Protein 4MTH (pdb70)

B-factor: mean 20.77, std 9.33, range [7.97, 58.44]

Organism: Homo sapiens (NCBI:txid9606)

CATH classification: 3.10.100.10

Structure (mmCIF, N/CA/C/O backbone):
data_4MTH
#
_entry.id   4MTH
#
_cell.length_a   30.762
_cell.length_b   49.528
_cell.length_c   92.152
_cell.angle_alpha   90.00
_cell.angle_beta   90.00
_cell.angle_gamma   90.00
#
_symmetry.space_group_name_H-M   'P 21 21 21'
#
loop_
_entity.id
_entity.type
_entity.pdbx_description
1 polymer 'Regenerating islet-derived protein 3-alpha 15 kDa form'
2 non-polymer 'ZINC ION'
3 water water
#
loop_
_atom_site.group_PDB
_atom_site.id
_atom_site.type_symbol
_atom_site.label_atom_id
_atom_site.label_alt_id
_atom_site.label_comp_id
_atom_site.label_asym_id
_atom_site.label_entity_id
_atom_site.label_seq_id
_atom_site.pdbx_PDB_ins_code
_atom_site.Cartn_x
_atom_site.Cartn_y
_atom_site.Cartn_z
_atom_site.occupancy
_atom_site.B_iso_or_equiv
_atom_site.auth_seq_id
_atom_site.auth_comp_id
_atom_site.auth_asym_id
_atom_site.auth_atom_id
_atom_site.pdbx_PDB_model_num
ATOM 1 N N . MET A 1 1 ? -28.153 -15.331 -17.688 1.00 47.26 37 MET A N 1
ATOM 2 C CA . MET A 1 1 ? -27.070 -15.496 -16.726 1.00 46.52 37 MET A CA 1
ATOM 3 C C . MET A 1 1 ? -25.821 -14.723 -17.146 1.00 41.21 37 MET A C 1
ATOM 4 O O . MET A 1 1 ? -24.911 -14.510 -16.343 1.00 46.36 37 MET A O 1
ATOM 9 N N . ILE A 1 2 ? -25.585 -13.893 -18.133 1.00 40.24 38 ILE A N 1
ATOM 10 C CA . ILE A 1 2 ? -24.327 -13.287 -18.468 1.00 28.64 38 ILE A CA 1
ATOM 11 C C . ILE A 1 2 ? -23.045 -14.093 -18.686 1.00 23.35 38 ILE A C 1
ATOM 12 O O . ILE A 1 2 ? -22.425 -14.590 -17.747 1.00 26.39 38 ILE A O 1
ATOM 17 N N . ARG A 1 3 ? -22.659 -14.202 -19.950 1.00 18.68 39 ARG A N 1
ATOM 18 C CA . ARG A 1 3 ? -21.373 -14.784 -20.314 1.00 19.51 39 ARG A CA 1
ATOM 19 C C . ARG A 1 3 ? -20.384 -13.698 -20.757 1.00 19.38 39 ARG A C 1
ATOM 20 O O . ARG A 1 3 ? -20.780 -12.608 -21.193 1.00 19.16 39 ARG A O 1
ATOM 28 N N . CYS A 1 4 ? -19.096 -13.997 -20.635 1.00 17.67 40 CYS A N 1
ATOM 29 C CA . CYS A 1 4 ? -18.049 -13.057 -21.005 1.00 17.24 40 CYS A CA 1
ATOM 30 C C . CYS A 1 4 ? -16.983 -13.761 -21.816 1.00 19.63 40 CYS A C 1
ATOM 31 O O . CYS A 1 4 ? -16.914 -14.992 -21.821 1.00 21.00 40 CYS A O 1
ATOM 34 N N . PRO A 1 5 ? -16.156 -12.985 -22.518 1.00 16.98 41 PRO A N 1
ATOM 35 C CA . PRO A 1 5 ? -15.090 -13.605 -23.296 1.00 22.06 41 PRO A CA 1
ATOM 36 C C . PRO A 1 5 ? -14.173 -14.356 -22.366 1.00 23.79 41 PRO A C 1
ATOM 37 O O . PRO A 1 5 ? -13.922 -13.915 -21.236 1.00 19.12 41 PRO A O 1
ATOM 41 N N . LYS A 1 6 ? -13.676 -15.496 -22.825 1.00 22.86 42 LYS A N 1
ATOM 42 C CA . LYS A 1 6 ? -12.676 -16.198 -22.043 1.00 20.44 42 LYS A CA 1
ATOM 43 C C . LYS A 1 6 ? -11.569 -15.203 -21.710 1.00 20.60 42 LYS A C 1
ATOM 44 O O . LYS A 1 6 ? -11.080 -14.490 -22.589 1.00 30.21 42 LYS A O 1
ATOM 50 N N . GLY A 1 7 ? -11.206 -15.131 -20.434 1.00 20.70 43 GLY A N 1
ATOM 51 C CA . GLY A 1 7 ? -10.201 -14.190 -19.973 1.00 19.77 43 GLY A CA 1
ATOM 52 C C . GLY A 1 7 ? -10.721 -12.973 -19.215 1.00 26.58 43 GLY A C 1
ATOM 53 O O . GLY A 1 7 ? -9.945 -12.123 -18.765 1.00 27.95 43 GLY A O 1
ATOM 54 N N . SER A 1 8 ? -12.038 -12.875 -19.086 1.00 22.25 44 SER A N 1
ATOM 55 C CA . SER A 1 8 ? -12.651 -11.812 -18.294 1.00 20.90 44 SER A CA 1
ATOM 56 C C . SER A 1 8 ? -13.718 -12.422 -17.402 1.00 19.62 44 SER A C 1
ATOM 57 O O . SER A 1 8 ? -14.056 -13.598 -17.552 1.00 21.17 44 SER A O 1
ATOM 60 N N . LYS A 1 9 ? -14.253 -11.628 -16.478 1.00 15.74 45 LYS A N 1
ATOM 61 C CA . LYS A 1 9 ? -15.232 -12.137 -15.523 1.00 15.72 45 LYS A CA 1
ATOM 62 C C . LYS A 1 9 ? -16.504 -11.302 -15.564 1.00 14.48 45 LYS A C 1
ATOM 63 O O . LYS A 1 9 ? -16.442 -10.091 -15.744 1.00 13.46 45 LYS A O 1
ATOM 69 N N . ALA A 1 10 ? -17.651 -11.955 -15.379 1.00 15.65 46 ALA A N 1
ATOM 70 C CA . ALA A 1 10 ? -18.946 -11.269 -15.362 1.00 15.95 46 ALA A CA 1
ATOM 71 C C . ALA A 1 10 ? -19.354 -10.751 -13.990 1.00 15.81 46 ALA A C 1
ATOM 72 O O . ALA A 1 10 ? -19.101 -11.380 -12.968 1.00 16.35 46 ALA A O 1
ATOM 74 N N . TYR A 1 11 ? -19.989 -9.588 -13.987 1.00 11.95 47 TYR A N 1
ATOM 75 C CA . TYR A 1 11 ? -20.676 -9.068 -12.804 1.00 13.96 47 TYR A CA 1
ATOM 76 C C . TYR A 1 11 ? -21.763 -8.138 -13.307 1.00 13.83 47 TYR A C 1
ATOM 77 O O . TYR A 1 11 ? -21.515 -7.262 -14.130 1.00 14.24 47 TYR A O 1
ATOM 86 N N . GLY A 1 12 ? -22.978 -8.322 -12.813 1.00 17.91 48 GLY A N 1
ATOM 87 C CA . GLY A 1 12 ? -24.108 -7.615 -13.380 1.00 20.20 48 GLY A CA 1
ATOM 88 C C . GLY A 1 12 ? -24.219 -7.853 -14.874 1.00 14.96 48 GLY A C 1
ATOM 89 O O . GLY A 1 12 ? -24.206 -9.000 -15.340 1.00 20.57 48 GLY A O 1
ATOM 90 N N . SER A 1 13 ? -24.284 -6.774 -15.639 1.00 15.78 49 SER A N 1
ATOM 91 C CA . SER A 1 13 ? -24.412 -6.877 -17.081 1.00 18.18 49 SER A CA 1
ATOM 92 C C . SER A 1 13 ? -23.113 -6.554 -17.813 1.00 17.18 49 SER A C 1
ATOM 93 O O . SER A 1 13 ? -23.117 -6.279 -19.009 1.00 18.66 49 SER A O 1
ATOM 96 N N . HIS A 1 14 ? -21.995 -6.601 -17.091 1.00 15.13 50 HIS A N 1
ATOM 97 C CA . HIS A 1 14 ? -20.712 -6.256 -17.671 1.00 12.25 50 HIS A CA 1
ATOM 98 C C . HIS A 1 14 ? -19.671 -7.332 -17.490 1.00 11.35 50 HIS A C 1
ATOM 99 O O . HIS A 1 14 ? -19.783 -8.210 -16.628 1.00 12.12 50 HIS A O 1
ATOM 106 N N . CYS A 1 15 ? -18.640 -7.201 -18.301 1.00 11.52 51 CYS A N 1
ATOM 107 C CA . CYS A 1 15 ? -17.477 -8.064 -18.228 1.00 11.00 51 CYS A CA 1
ATOM 108 C C . CYS A 1 15 ? -16.296 -7.228 -17.765 1.00 12.83 51 CYS A C 1
ATOM 109 O O . CYS A 1 15 ? -16.150 -6.052 -18.127 1.00 12.84 51 CYS A O 1
ATOM 112 N N . TYR A 1 16 ? -15.436 -7.849 -16.968 1.00 13.33 52 TYR A N 1
ATOM 113 C CA . TYR A 1 16 ? -14.322 -7.131 -16.370 1.00 12.74 52 TYR A CA 1
ATOM 114 C C . TYR A 1 16 ? -13.038 -7.900 -16.579 1.00 16.87 52 TYR A C 1
ATOM 115 O O . TYR A 1 16 ? -13.022 -9.121 -16.480 1.00 15.78 52 TYR A O 1
ATOM 124 N N . ALA A 1 17 ? -11.962 -7.173 -16.850 1.00 13.10 53 ALA A N 1
ATOM 125 C CA . ALA A 1 17 ? -10.659 -7.806 -17.041 1.00 14.88 53 ALA A CA 1
ATOM 126 C C . ALA A 1 17 ? -9.549 -6.992 -16.401 1.00 14.95 53 ALA A C 1
ATOM 127 O O . ALA A 1 17 ? -9.486 -5.766 -16.550 1.00 13.72 53 ALA A O 1
ATOM 129 N N . LEU A 1 18 ? -8.681 -7.695 -15.673 1.00 17.39 54 LEU A N 1
ATOM 130 C CA . LEU A 1 18 ? -7.476 -7.117 -15.080 1.00 15.19 54 LEU A CA 1
ATOM 131 C C . LEU A 1 18 ? -6.288 -7.294 -16.030 1.00 15.14 54 LEU A C 1
ATOM 132 O O . LEU A 1 18 ? -6.044 -8.395 -16.547 1.00 16.55 54 LEU A O 1
ATOM 137 N N . PHE A 1 19 ? -5.567 -6.204 -16.281 1.00 14.59 55 PHE A N 1
ATOM 138 C CA . PHE A 1 19 ? -4.377 -6.232 -17.137 1.00 15.81 55 PHE A CA 1
ATOM 139 C C . PHE A 1 19 ? -3.143 -5.851 -16.330 1.00 16.01 55 PHE A C 1
ATOM 140 O O . PHE A 1 19 ? -3.120 -4.824 -15.649 1.00 15.12 55 PHE A O 1
ATOM 148 N N . LEU A 1 20 ? -2.115 -6.698 -16.388 1.00 17.70 56 LEU A N 1
ATOM 149 C CA . LEU A 1 20 ? -0.937 -6.500 -15.543 1.00 20.10 56 LEU A CA 1
ATOM 150 C C . LEU A 1 20 ? 0.148 -5.664 -16.209 1.00 20.46 56 LEU A C 1
ATOM 151 O O . LEU A 1 20 ? 0.959 -5.054 -15.527 1.00 22.14 56 LEU A O 1
ATOM 156 N N . SER A 1 21 ? 0.177 -5.647 -17.534 1.00 17.24 57 SER A N 1
ATOM 157 C CA . SER A 1 21 ? 1.163 -4.839 -18.245 1.00 21.23 57 SER A CA 1
ATOM 158 C C . SER A 1 21 ? 0.835 -3.362 -18.058 1.00 19.59 57 SER A C 1
ATOM 159 O O . SER A 1 21 ? -0.171 -2.870 -18.581 1.00 18.18 57 SER A O 1
ATOM 162 N N . PRO A 1 22 ? 1.677 -2.646 -17.304 1.00 18.19 58 PRO A N 1
ATOM 163 C CA . PRO A 1 22 ? 1.266 -1.327 -16.808 1.00 17.59 58 PRO A CA 1
ATOM 164 C C . PRO A 1 22 ? 1.167 -0.247 -17.879 1.00 17.71 58 PRO A C 1
ATOM 165 O O . PRO A 1 22 ? 1.948 -0.215 -18.824 1.00 18.97 58 PRO A O 1
ATOM 169 N N . LYS A 1 23 ? 0.188 0.637 -17.714 1.00 12.88 59 LYS A N 1
ATOM 170 C CA . LYS A 1 23 ? -0.009 1.767 -18.618 1.00 15.32 59 LYS A CA 1
ATOM 171 C C . LYS A 1 23 ? -0.374 3.008 -17.813 1.00 10.63 59 LYS A C 1
ATOM 172 O O . LYS A 1 23 ? -0.929 2.910 -16.704 1.00 13.05 59 LYS A O 1
ATOM 178 N N . SER A 1 24 ? -0.082 4.170 -18.386 1.00 11.85 60 SER A N 1
ATOM 179 C CA . SER A 1 24 ? -0.568 5.432 -17.847 1.00 12.07 60 SER A CA 1
ATOM 180 C C . SER A 1 24 ? -2.096 5.401 -17.850 1.00 12.28 60 SER A C 1
ATOM 181 O O . SER A 1 24 ? -2.700 4.578 -18.533 1.00 11.49 60 SER A O 1
ATOM 184 N N . TRP A 1 25 ? -2.726 6.285 -17.085 1.00 11.34 61 TRP A N 1
ATOM 185 C CA . TRP A 1 25 ? -4.186 6.300 -17.048 1.00 10.07 61 TRP A CA 1
ATOM 186 C C . TRP A 1 25 ? -4.811 6.450 -18.446 1.00 10.79 61 TRP A C 1
ATOM 187 O O . TRP A 1 25 ? -5.736 5.720 -18.809 1.00 9.90 61 TRP A O 1
ATOM 198 N N . THR A 1 26 ? -4.303 7.407 -1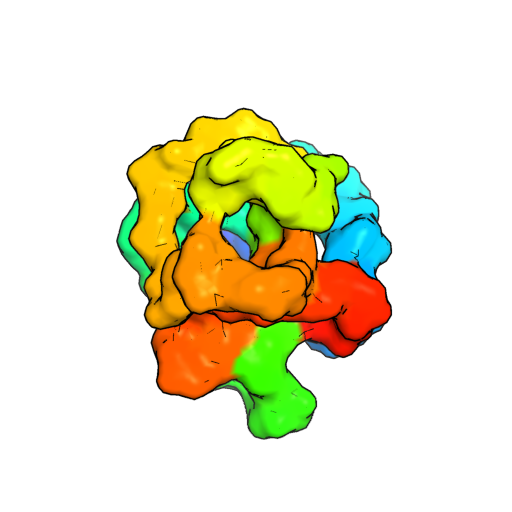9.212 1.00 11.13 62 THR A N 1
ATOM 199 C CA . THR A 1 26 ? -4.812 7.661 -20.549 1.00 11.52 62 THR A CA 1
ATOM 200 C C . THR A 1 26 ? -4.634 6.458 -21.445 1.00 11.24 62 THR A C 1
ATOM 201 O O . THR A 1 26 ? -5.559 6.068 -22.157 1.00 11.72 62 THR A O 1
ATOM 205 N N . ASP A 1 27 ? -3.444 5.858 -21.397 1.00 11.84 63 ASP A N 1
ATOM 206 C CA . ASP A 1 27 ? -3.179 4.733 -22.286 1.00 12.33 63 ASP A CA 1
ATOM 207 C C . ASP A 1 27 ? -3.992 3.509 -21.874 1.00 11.06 63 ASP A C 1
ATOM 208 O O . ASP A 1 27 ? -4.435 2.737 -22.730 1.00 14.34 63 ASP A O 1
ATOM 213 N N . ALA A 1 28 ? -4.184 3.330 -20.567 1.00 10.70 64 ALA A N 1
ATOM 214 C CA . ALA A 1 28 ? -5.005 2.237 -20.062 1.00 10.53 64 ALA A CA 1
ATOM 215 C C . ALA A 1 28 ? -6.455 2.397 -20.520 1.00 13.06 64 ALA A C 1
ATOM 216 O O . ALA A 1 28 ? -7.072 1.438 -21.007 1.00 11.09 64 ALA A O 1
ATOM 218 N N . ASP A 1 29 ? -7.012 3.602 -20.382 1.00 10.73 65 ASP A N 1
ATOM 219 C CA . ASP A 1 29 ? -8.382 3.801 -20.839 1.00 12.07 65 ASP A CA 1
ATOM 220 C C . ASP A 1 29 ? -8.536 3.591 -22.348 1.00 12.79 65 ASP A C 1
ATOM 221 O O . ASP A 1 29 ? -9.525 3.014 -22.789 1.00 10.98 65 ASP A O 1
ATOM 226 N N . LEU A 1 30 ? -7.552 4.047 -23.116 1.00 13.11 66 LEU A N 1
ATOM 227 C CA . LEU A 1 30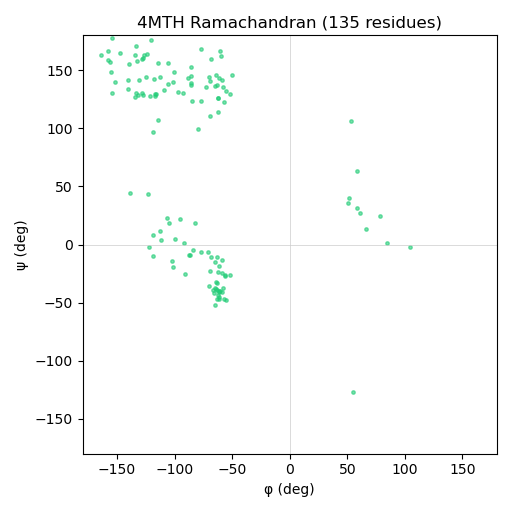 ? -7.551 3.817 -24.562 1.00 12.40 66 LEU A CA 1
ATOM 228 C C . LEU A 1 30 ? -7.510 2.325 -24.878 1.00 12.63 66 LEU A C 1
ATOM 229 O O . LEU A 1 30 ? -8.200 1.860 -25.792 1.00 14.37 66 LEU A O 1
ATOM 234 N N . ALA A 1 31 ? -6.728 1.569 -24.111 1.00 12.85 67 ALA A N 1
ATOM 235 C CA . ALA A 1 31 ? -6.680 0.114 -24.288 1.00 12.84 67 ALA A CA 1
ATOM 236 C C . ALA A 1 31 ? -8.049 -0.510 -24.011 1.00 16.08 67 ALA A C 1
ATOM 237 O O . ALA A 1 31 ? -8.513 -1.383 -24.752 1.00 16.53 67 ALA A O 1
ATOM 239 N N . CYS A 1 32 ? -8.709 -0.058 -22.949 1.00 11.40 68 CYS A N 1
ATOM 240 C CA . CYS A 1 32 ? -10.035 -0.575 -22.617 1.00 12.75 68 CYS A CA 1
ATOM 241 C C . CYS A 1 32 ? -11.050 -0.268 -23.711 1.00 13.89 68 CYS A C 1
ATOM 242 O O . CYS A 1 32 ? -11.955 -1.059 -23.956 1.00 14.31 68 CYS A O 1
ATOM 245 N N . GLN A 1 33 ? -10.886 0.876 -24.369 1.00 13.56 69 GLN A N 1
ATOM 246 C CA . GLN A 1 33 ? -11.832 1.305 -25.394 1.00 12.62 69 GLN A CA 1
ATOM 247 C C . GLN A 1 33 ? -11.791 0.421 -26.631 1.00 15.67 69 GLN A C 1
ATOM 248 O O . GLN A 1 33 ? -12.666 0.538 -27.481 1.00 19.04 69 GLN A O 1
ATOM 254 N N . LYS A 1 34 ? -10.804 -0.462 -26.733 1.00 15.60 70 LYS A N 1
ATOM 255 C CA . LYS A 1 34 ? -10.759 -1.375 -27.880 1.00 19.40 70 LYS A CA 1
ATOM 256 C C . LYS A 1 34 ? -11.900 -2.391 -27.798 1.00 21.84 70 LYS A C 1
ATOM 257 O O . LYS A 1 34 ? -12.314 -2.968 -28.809 1.00 21.52 70 LYS A O 1
ATOM 263 N N . ARG A 1 35 ? -12.402 -2.595 -26.585 1.00 16.36 71 ARG A N 1
ATOM 264 C CA . ARG A 1 35 ? -13.525 -3.486 -26.323 1.00 16.06 71 ARG A CA 1
ATOM 265 C C . ARG A 1 35 ? -14.859 -2.765 -26.516 1.00 15.35 71 ARG A C 1
ATOM 266 O O . ARG A 1 35 ? -14.947 -1.541 -26.357 1.00 14.95 71 ARG A O 1
ATOM 274 N N . PRO A 1 36 ? -15.914 -3.520 -26.863 1.00 17.76 72 PRO A N 1
ATOM 275 C CA . PRO A 1 36 ? -17.237 -2.928 -27.070 1.00 16.44 72 PRO A CA 1
ATOM 276 C C . PRO A 1 36 ? -17.683 -2.179 -25.821 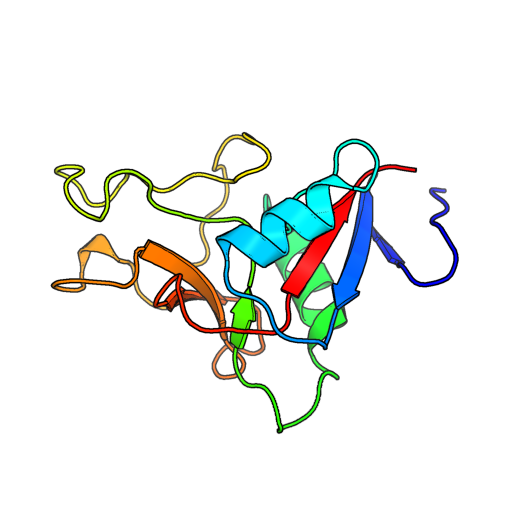1.00 15.70 72 PRO A C 1
ATOM 277 O O . PRO A 1 36 ? -17.747 -2.758 -24.733 1.00 15.41 72 PRO A O 1
ATOM 281 N N . SER A 1 37 ? -17.971 -0.893 -25.990 1.00 13.89 73 SER A N 1
ATOM 282 C CA . SER A 1 37 ? -18.380 -0.022 -24.895 1.00 16.06 73 SER A CA 1
ATOM 283 C C . SER A 1 37 ? -17.396 -0.141 -23.735 1.00 15.40 73 SER A C 1
ATOM 284 O O . SER A 1 37 ? -17.784 -0.086 -22.571 1.00 14.83 73 SER A O 1
ATOM 287 N N . GLY A 1 38 ? -16.118 -0.308 -24.064 1.00 14.19 74 GLY A N 1
ATOM 288 C CA . GLY A 1 38 ? -15.082 -0.486 -23.062 1.00 14.54 74 GLY A CA 1
ATOM 289 C C . GLY A 1 38 ? -14.518 0.810 -22.513 1.00 12.79 74 GLY A C 1
ATOM 290 O O . GLY A 1 38 ? -14.406 1.812 -23.222 1.00 13.01 74 GLY A O 1
ATOM 291 N N . ASN A 1 39 ? -14.182 0.786 -21.225 1.00 10.31 75 ASN A N 1
ATOM 292 C CA . ASN A 1 39 ? -13.463 1.882 -20.577 1.00 11.24 75 ASN A CA 1
ATOM 293 C C . ASN A 1 39 ? -12.788 1.315 -19.339 1.00 11.18 75 ASN A C 1
ATOM 294 O O . ASN A 1 39 ? -13.114 0.215 -18.901 1.00 10.63 75 ASN A O 1
ATOM 299 N N . LEU A 1 40 ? -11.864 2.060 -18.749 1.00 9.64 76 LEU A N 1
ATOM 300 C CA . LEU A 1 40 ? -11.423 1.725 -17.397 1.00 11.85 76 LEU A CA 1
ATOM 301 C C . LEU A 1 40 ? -12.650 1.554 -16.518 1.00 11.55 76 LEU A C 1
ATOM 302 O O . LEU A 1 40 ? -13.661 2.240 -16.692 1.00 10.97 76 LEU A O 1
ATOM 307 N N . VAL A 1 41 ? -12.563 0.641 -15.565 1.00 9.89 77 VAL A N 1
ATOM 308 C CA . VAL A 1 41 ? -13.707 0.328 -14.718 1.00 10.02 77 VAL A CA 1
ATOM 309 C C . VAL A 1 41 ? -14.289 1.549 -13.996 1.00 11.68 77 VAL A C 1
ATOM 310 O O . VAL A 1 41 ? -13.554 2.360 -13.416 1.00 11.36 77 VAL A O 1
ATOM 314 N N . SER A 1 42 ? -15.614 1.673 -14.065 1.00 10.51 78 SER A N 1
ATOM 315 C CA . SER A 1 42 ? -16.341 2.619 -13.230 1.00 9.57 78 SER A CA 1
ATOM 316 C C . SER A 1 42 ? -16.953 1.841 -12.090 1.00 12.30 78 SER A C 1
ATOM 317 O O . SER A 1 42 ? -17.435 0.729 -12.296 1.00 13.28 78 SER A O 1
ATOM 320 N N . VAL A 1 43 ? -16.930 2.417 -10.893 1.00 10.69 79 VAL A N 1
ATOM 321 C CA . VAL A 1 43 ? -17.440 1.747 -9.699 1.00 10.57 79 VAL A CA 1
ATOM 322 C C . VAL A 1 43 ? -18.647 2.532 -9.216 1.00 11.70 79 VAL A C 1
ATOM 323 O O . VAL A 1 43 ? -18.521 3.645 -8.689 1.00 11.12 79 VAL A O 1
ATOM 327 N N . LEU A 1 44 ? -19.823 1.941 -9.420 1.00 10.84 80 LEU A N 1
ATOM 328 C CA . LEU A 1 44 ? -21.083 2.678 -9.314 1.00 11.75 80 LEU A CA 1
ATOM 329 C C . LEU A 1 44 ? -21.917 2.238 -8.113 1.00 13.36 80 LEU A C 1
ATOM 330 O O . LEU A 1 44 ? -23.058 2.685 -7.925 1.00 15.64 80 LEU A O 1
ATOM 335 N N . SER A 1 45 ? -21.363 1.344 -7.315 1.00 11.73 81 SER A N 1
ATOM 336 C CA . SER A 1 45 ? -22.023 0.899 -6.091 1.00 13.75 81 SER A CA 1
ATOM 337 C C . SER A 1 45 ? -21.019 0.198 -5.198 1.00 15.31 81 SER A C 1
ATOM 338 O O . SER A 1 45 ? -19.939 -0.214 -5.650 1.00 14.03 81 SER A O 1
ATOM 341 N N . GLY A 1 46 ? -21.366 0.045 -3.925 1.00 15.52 82 GLY A N 1
ATOM 342 C CA . GLY A 1 46 ? -20.491 -0.668 -3.012 1.00 15.31 82 GLY A CA 1
ATOM 343 C C . GLY A 1 46 ? -20.339 -2.117 -3.428 1.00 14.00 82 GLY A C 1
ATOM 344 O O . GLY A 1 46 ? -19.259 -2.694 -3.333 1.00 16.43 82 GLY A O 1
ATOM 345 N N . ALA A 1 47 ? -21.428 -2.705 -3.901 1.00 16.12 83 ALA A N 1
ATOM 346 C CA . ALA A 1 47 ? -21.395 -4.091 -4.350 1.00 17.66 83 ALA A CA 1
ATOM 347 C C . ALA A 1 47 ? -20.419 -4.254 -5.515 1.00 16.62 83 ALA A C 1
ATOM 348 O O . ALA A 1 47 ? -19.679 -5.232 -5.580 1.00 16.51 83 ALA A O 1
ATOM 350 N N . GLU A 1 48 ? -20.425 -3.295 -6.435 1.00 14.61 84 GLU A N 1
ATOM 351 C CA . GLU A 1 48 ? -19.500 -3.355 -7.555 1.00 14.25 84 GLU A CA 1
ATOM 352 C C . GLU A 1 48 ? -18.057 -3.180 -7.086 1.00 14.33 84 GLU A C 1
ATOM 353 O O . GLU A 1 48 ? -17.147 -3.852 -7.576 1.00 14.04 84 GLU A O 1
ATOM 359 N N . GLY A 1 49 ? -17.859 -2.279 -6.126 1.00 14.46 85 GLY A N 1
ATOM 360 C CA . GLY A 1 49 ? -16.547 -2.078 -5.535 1.00 14.51 85 GLY A CA 1
ATOM 361 C C . GLY A 1 49 ? -16.009 -3.352 -4.913 1.00 16.37 85 GLY A C 1
ATOM 362 O O . GLY A 1 49 ? -14.825 -3.667 -5.048 1.00 15.07 85 GLY A O 1
ATOM 363 N N . SER A 1 50 ? -16.874 -4.101 -4.238 1.00 15.50 86 SER A N 1
ATOM 364 C CA . SER A 1 50 ? -16.449 -5.359 -3.632 1.00 16.76 86 SER A CA 1
ATOM 365 C C . SER A 1 50 ? -16.056 -6.372 -4.702 1.00 15.17 86 SER A C 1
ATOM 366 O O . SER A 1 50 ? -15.042 -7.069 -4.575 1.00 15.84 86 SER A O 1
ATOM 369 N N . PHE A 1 51 ? -16.844 -6.440 -5.772 1.00 16.24 87 PHE A N 1
ATOM 370 C CA . PHE A 1 51 ? -16.506 -7.352 -6.854 1.00 13.79 87 PHE A CA 1
ATOM 371 C C . PHE A 1 51 ? -15.155 -7.012 -7.482 1.00 15.88 87 PHE A C 1
ATOM 372 O O . PHE A 1 51 ? -14.323 -7.889 -7.706 1.00 13.24 87 PHE A O 1
ATOM 380 N N . VAL A 1 52 ? -14.950 -5.734 -7.780 1.00 15.30 88 VAL A N 1
ATOM 381 C CA . VAL A 1 52 ? -13.699 -5.305 -8.378 1.00 14.33 88 VAL A CA 1
ATOM 382 C C . VAL A 1 52 ? -12.507 -5.608 -7.461 1.00 13.77 88 VAL A C 1
ATOM 383 O O . VAL A 1 52 ? -11.453 -6.041 -7.928 1.00 14.13 88 VAL A O 1
ATOM 387 N N . SER A 1 53 ? -12.689 -5.393 -6.161 1.00 13.84 89 SER A N 1
ATOM 388 C CA . SER A 1 53 ? -11.671 -5.732 -5.170 1.00 17.40 89 SER A CA 1
ATOM 389 C C . SER A 1 53 ? -11.302 -7.213 -5.255 1.00 19.07 89 SER A C 1
ATOM 390 O O . SER A 1 53 ? -10.127 -7.568 -5.244 1.00 17.06 89 SER A O 1
ATOM 393 N N . SER A 1 54 ? -12.312 -8.078 -5.317 1.00 19.73 90 SER A N 1
ATOM 394 C CA . SER A 1 54 ? -12.057 -9.518 -5.411 1.00 18.11 90 SER A CA 1
ATOM 395 C C . SER A 1 54 ? -11.335 -9.899 -6.705 1.00 19.94 90 SER A C 1
ATOM 396 O O . SER A 1 54 ? -10.535 -10.833 -6.732 1.00 21.05 90 SER A O 1
ATOM 400 N N . LEU A 1 55 ? -11.606 -9.168 -7.779 1.00 17.55 91 LEU A N 1
ATOM 401 C CA . LEU A 1 55 ? -10.954 -9.423 -9.052 1.00 19.11 91 LEU A CA 1
ATOM 402 C C . LEU A 1 55 ? -9.448 -9.160 -8.961 1.00 19.37 91 LEU A C 1
ATOM 403 O O . LEU A 1 55 ? -8.642 -9.891 -9.536 1.00 23.13 91 LEU A O 1
ATOM 408 N N . VAL A 1 56 ? -9.069 -8.130 -8.211 1.00 21.36 92 VAL A N 1
ATOM 409 C CA . VAL A 1 56 ? -7.679 -7.691 -8.182 1.00 21.39 92 VAL A CA 1
ATOM 410 C C . VAL A 1 56 ? -6.872 -8.105 -6.950 1.00 25.14 92 VAL A C 1
ATOM 411 O O . VAL A 1 56 ? -5.647 -7.999 -6.958 1.00 26.09 92 VAL A O 1
ATOM 415 N N . LYS A 1 57 ? -7.537 -8.569 -5.896 1.00 24.56 93 LYS A N 1
ATOM 416 C CA . LYS A 1 57 ? -6.842 -8.818 -4.630 1.00 29.74 93 LYS A CA 1
ATOM 417 C C . LYS A 1 57 ? -5.685 -9.819 -4.724 1.00 30.51 93 LYS A C 1
ATOM 418 O O . LYS A 1 57 ? -4.761 -9.786 -3.912 1.00 29.82 93 LYS A O 1
ATOM 424 N N . SER A 1 58 ? -5.736 -10.701 -5.716 1.00 28.08 94 SER A N 1
ATOM 425 C CA . SER A 1 58 ? -4.708 -11.725 -5.886 1.00 36.52 94 SER A CA 1
ATOM 426 C C . SER A 1 58 ? -3.620 -11.295 -6.872 1.00 37.30 94 SER A C 1
ATOM 427 O O . SER A 1 58 ? -2.905 -12.131 -7.426 1.00 41.51 94 SER A O 1
ATOM 430 N N . ILE A 1 59 ? -3.479 -9.987 -7.068 1.00 33.59 95 ILE A N 1
ATOM 431 C CA A ILE A 1 59 ? -2.582 -9.456 -8.091 0.47 31.88 95 ILE A CA 1
ATOM 432 C CA B ILE A 1 59 ? -2.582 -9.457 -8.091 0.53 31.88 95 ILE A CA 1
ATOM 433 C C . ILE A 1 59 ? -1.100 -9.720 -7.807 1.00 33.32 95 ILE A C 1
ATOM 434 O O . ILE A 1 59 ? -0.320 -9.978 -8.727 1.00 38.13 95 ILE A O 1
ATOM 443 N N . GLY A 1 60 ? -0.706 -9.655 -6.541 1.00 30.93 96 GLY A N 1
ATOM 444 C CA A GLY A 1 60 ? 0.676 -9.914 -6.175 0.50 37.52 96 GLY A CA 1
ATOM 445 C CA B GLY A 1 60 ? 0.676 -9.914 -6.176 0.50 37.52 96 GLY A CA 1
ATOM 446 C C . GLY A 1 60 ? 1.417 -8.664 -5.745 1.00 39.26 96 GLY A C 1
ATOM 447 O O . GLY A 1 60 ? 1.161 -7.572 -6.254 1.00 39.28 96 GLY A O 1
ATOM 448 N N . ASN A 1 61 ? 2.353 -8.835 -4.813 1.00 39.31 97 ASN A N 1
ATOM 449 C CA . ASN A 1 61 ? 3.075 -7.727 -4.184 1.00 37.09 97 ASN A CA 1
ATOM 450 C C . ASN A 1 61 ? 3.880 -6.786 -5.084 1.00 34.43 97 ASN A C 1
ATOM 451 O O . ASN A 1 61 ? 4.293 -5.711 -4.643 1.00 35.32 97 ASN A O 1
ATOM 456 N N . SER A 1 62 ? 4.110 -7.172 -6.332 1.00 32.60 98 SER A N 1
ATOM 457 C CA . SER A 1 62 ? 4.759 -6.260 -7.260 1.00 30.19 98 SER A CA 1
ATOM 458 C C . SER A 1 62 ? 3.904 -4.997 -7.445 1.00 32.77 98 SER A C 1
ATOM 459 O O . SER A 1 62 ? 4.408 -3.958 -7.883 1.00 31.28 98 SER A O 1
ATOM 462 N N . TYR A 1 63 ? 2.622 -5.087 -7.078 1.00 34.85 99 TYR A N 1
ATOM 463 C CA . TYR A 1 63 ? 1.644 -4.024 -7.351 1.00 27.22 99 TYR A CA 1
ATOM 464 C C . TYR A 1 63 ? 0.861 -3.573 -6.122 1.00 23.71 99 TYR A C 1
ATOM 465 O O . TYR A 1 63 ? 0.305 -4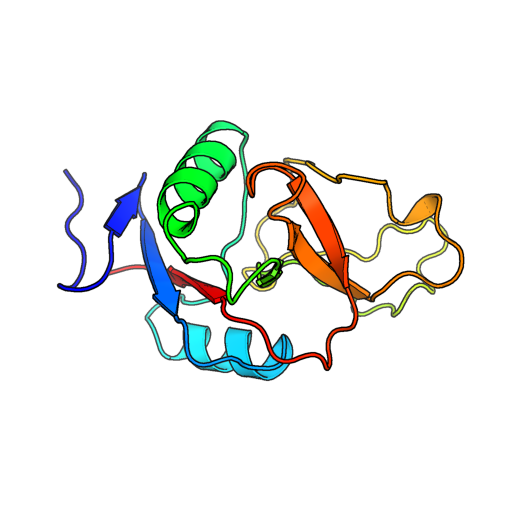.396 -5.390 1.00 26.91 99 TYR A O 1
ATOM 474 N N . SER A 1 64 ? 0.795 -2.262 -5.907 1.00 22.65 100 SER A N 1
ATOM 475 C CA . SER A 1 64 ? 0.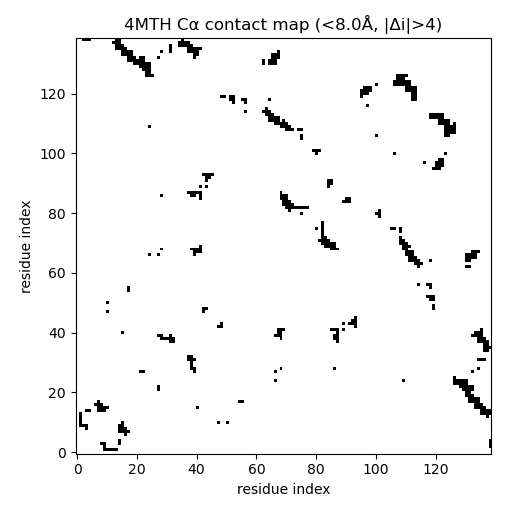032 -1.699 -4.796 1.00 20.89 100 SER A CA 1
ATOM 476 C C . SER A 1 64 ? -1.097 -0.764 -5.249 1.00 15.06 100 SER A C 1
ATOM 477 O O . SER A 1 64 ? -1.921 -0.337 -4.434 1.00 18.67 100 SER A O 1
ATOM 480 N N . TYR A 1 65 ? -1.105 -0.434 -6.539 1.00 16.46 101 TYR A N 1
ATOM 481 C CA . TYR A 1 65 ? -2.129 0.458 -7.090 1.00 16.03 101 TYR A CA 1
ATOM 482 C C . TYR A 1 65 ? -2.570 -0.008 -8.468 1.00 13.85 101 TYR A C 1
ATOM 483 O O . TYR A 1 65 ? -1.765 -0.467 -9.281 1.00 14.91 101 TYR A O 1
ATOM 492 N N . VAL A 1 66 ? -3.869 0.119 -8.716 1.00 12.64 102 VAL A N 1
ATOM 493 C CA . VAL A 1 66 ? -4.495 -0.330 -9.955 1.00 11.72 102 VAL A CA 1
ATOM 494 C C . VAL A 1 66 ? -5.398 0.788 -10.499 1.00 10.40 102 VAL A C 1
ATOM 495 O O . VAL A 1 66 ? -6.238 1.319 -9.765 1.00 12.15 102 VAL A O 1
ATOM 499 N N . TRP A 1 67 ? -5.231 1.149 -11.772 1.00 10.25 103 TRP A N 1
ATOM 500 C CA . TRP A 1 67 ? -6.073 2.213 -12.342 1.00 10.12 103 TRP A CA 1
ATOM 501 C C . TRP A 1 67 ? -7.546 1.845 -12.424 1.00 11.03 103 TRP A C 1
ATOM 502 O O . TRP A 1 67 ? -7.896 0.725 -12.826 1.00 10.96 103 TRP A O 1
ATOM 513 N N . ILE A 1 68 ? -8.391 2.798 -12.039 1.00 8.25 104 ILE A N 1
ATOM 514 C CA . ILE A 1 68 ? -9.817 2.751 -12.391 1.00 8.38 104 ILE A CA 1
ATOM 515 C C . ILE A 1 68 ? -10.153 3.990 -13.196 1.00 8.68 104 ILE A C 1
ATOM 516 O O . ILE A 1 68 ? -9.307 4.869 -13.389 1.00 9.89 104 ILE A O 1
ATOM 521 N N . GLY A 1 69 ? -11.394 4.067 -13.674 1.00 8.57 105 GLY A N 1
ATOM 522 C CA . GLY A 1 69 ? -11.732 5.060 -14.686 1.00 10.59 105 GLY A CA 1
ATOM 523 C C . GLY A 1 69 ? -12.046 6.478 -14.240 1.00 9.87 105 GLY A C 1
ATOM 524 O O . GLY A 1 69 ? -12.666 7.237 -14.998 1.00 9.17 105 GLY A O 1
ATOM 525 N N . LEU A 1 70 ? -11.640 6.855 -13.028 1.00 9.63 106 LEU A N 1
ATOM 526 C CA . LEU A 1 70 ? -11.998 8.171 -12.499 1.00 11.03 106 LEU A CA 1
ATOM 527 C C . LEU A 1 70 ? -10.864 9.145 -12.719 1.00 11.15 106 LEU A C 1
ATOM 528 O O . LEU A 1 70 ? -9.719 8.856 -12.394 1.00 10.18 106 LEU A O 1
ATOM 533 N N . HIS A 1 71 ? -11.184 10.314 -13.259 1.00 8.50 107 HIS A N 1
ATOM 534 C CA . HIS A 1 71 ? -10.171 11.345 -13.441 1.00 10.59 107 HIS A CA 1
ATOM 535 C C . HIS A 1 71 ? -10.778 12.730 -13.299 1.00 11.66 107 HIS A C 1
ATOM 536 O O . HIS A 1 71 ? -12.006 12.897 -13.318 1.00 10.46 107 HIS A O 1
ATOM 543 N N . ASP A 1 72 ? -9.908 13.715 -13.131 1.00 12.20 108 ASP A N 1
ATOM 544 C CA . ASP A 1 72 ? -10.310 15.113 -13.007 1.00 13.30 108 ASP A CA 1
ATOM 545 C C . ASP A 1 72 ? -9.697 15.930 -14.149 1.00 14.01 108 ASP A C 1
ATOM 546 O O . ASP A 1 72 ? -8.540 16.359 -14.079 1.00 15.11 108 ASP A O 1
ATOM 551 N N . PRO A 1 73 ? -10.470 16.150 -15.224 1.00 13.86 109 PRO A N 1
ATOM 552 C CA . PRO A 1 73 ? -9.946 16.906 -16.369 1.00 15.63 109 PRO A CA 1
ATOM 553 C C . PRO A 1 73 ? -9.777 18.390 -16.058 1.00 22.34 109 PRO A C 1
ATOM 554 O O . PRO A 1 73 ? -9.235 19.103 -16.901 1.00 24.64 109 PRO A O 1
ATOM 558 N N . THR A 1 74 ? -10.232 18.849 -14.893 1.00 18.97 110 THR A N 1
ATOM 559 C CA . THR A 1 74 ? -9.982 20.237 -14.494 1.00 24.25 110 THR A CA 1
ATOM 560 C C . THR A 1 74 ? -8.608 20.391 -13.849 1.00 25.68 110 THR A C 1
ATOM 561 O O . THR A 1 74 ? -8.187 21.503 -13.528 1.00 25.46 110 THR A O 1
ATOM 565 N N . GLN A 1 75 ? -7.915 19.271 -13.664 1.00 26.21 111 GLN A N 1
ATOM 566 C CA . GLN A 1 75 ? -6.585 19.269 -13.057 1.00 26.03 111 GLN A CA 1
ATOM 567 C C . GLN A 1 75 ? -6.553 20.029 -11.735 1.00 29.84 111 GLN A C 1
ATOM 568 O O . GLN A 1 75 ? -5.588 20.731 -11.435 1.00 30.23 111 GLN A O 1
ATOM 574 N N . GLY A 1 76 ? -7.593 19.858 -10.961 1.00 26.06 112 GLY A N 1
ATOM 575 C CA . GLY A 1 76 ? -7.676 20.485 -9.674 1.00 31.38 112 GLY A CA 1
ATOM 576 C C . GLY A 1 76 ? -8.181 21.913 -9.574 1.00 37.03 112 GLY A C 1
ATOM 577 O O . GLY A 1 76 ? -8.249 22.453 -8.517 1.00 38.79 112 GLY A O 1
ATOM 578 N N . THR A 1 77 ? -8.550 22.504 -10.689 1.00 31.62 113 THR A N 1
ATOM 579 C CA . THR A 1 77 ? -9.008 23.867 -10.698 1.00 32.59 113 THR A CA 1
ATOM 580 C C . THR A 1 77 ? -10.504 23.998 -10.444 1.00 34.93 113 THR A C 1
ATOM 581 O O . THR A 1 77 ? -10.993 25.059 -10.241 1.00 36.77 113 THR A O 1
ATOM 585 N N . GLU A 1 78 ? -11.224 22.902 -10.431 1.00 34.21 114 GLU A N 1
ATOM 586 C CA . GLU A 1 78 ? -12.624 22.938 -10.096 1.00 37.70 114 GLU A CA 1
ATOM 587 C C . GLU A 1 78 ? -12.696 23.437 -8.659 1.00 42.62 114 GLU A C 1
ATOM 588 O O . GLU A 1 78 ? -12.029 22.917 -7.806 1.00 45.81 114 GLU A O 1
ATOM 594 N N . PRO A 1 79 ? -13.475 24.487 -8.432 1.00 44.69 115 PRO A N 1
ATOM 595 C CA . PRO A 1 79 ? -13.367 25.330 -7.249 1.00 44.78 115 PRO A CA 1
ATOM 596 C C . PRO A 1 79 ? -13.650 24.606 -5.973 1.00 45.24 115 PRO A C 1
ATOM 597 O O . PRO A 1 79 ? -13.393 25.083 -4.889 1.00 46.57 115 PRO A O 1
ATOM 601 N N . ASN A 1 80 ? -14.169 23.407 -6.125 1.00 48.03 116 ASN A N 1
ATOM 602 C CA . ASN A 1 80 ? -14.683 22.687 -5.015 1.00 46.11 116 ASN A CA 1
ATOM 603 C C . ASN A 1 80 ? -13.956 21.346 -4.896 1.00 46.36 116 ASN A C 1
ATOM 604 O O . ASN A 1 80 ? -14.153 20.587 -3.983 1.00 44.60 116 ASN A O 1
ATOM 609 N N . GLY A 1 81 ? -13.103 21.007 -5.710 1.00 45.20 117 GLY A N 1
ATOM 610 C CA . GLY A 1 81 ? -12.494 19.713 -5.778 1.00 40.07 117 GLY A CA 1
ATOM 611 C C . GLY A 1 81 ? -13.393 18.694 -6.432 1.00 40.84 117 GLY A C 1
ATOM 612 O O . GLY A 1 81 ? -13.144 17.522 -6.225 1.00 38.55 117 GLY A O 1
ATOM 613 N N . GLU A 1 82 ? -14.341 19.107 -7.279 1.00 40.42 118 GLU A N 1
ATOM 614 C CA . GLU A 1 82 ? -15.359 18.199 -7.795 1.00 37.76 118 GLU A CA 1
ATOM 615 C C . GLU A 1 82 ? -15.406 18.132 -9.325 1.00 31.66 118 GLU A C 1
ATOM 616 O O . GLU A 1 82 ? -16.477 18.134 -9.929 1.00 34.41 118 GLU A O 1
ATOM 622 N N . GLY A 1 83 ? -14.238 18.062 -9.947 1.00 28.37 119 GLY A N 1
ATOM 623 C CA . GLY A 1 83 ? -14.159 17.910 -11.387 1.00 22.01 119 GLY A CA 1
ATOM 624 C C . GLY A 1 83 ? -14.096 16.449 -11.800 1.00 16.98 119 GLY A C 1
ATOM 625 O O . GLY A 1 83 ? -14.023 16.138 -12.986 1.00 16.43 119 GLY A O 1
ATOM 626 N N . TRP A 1 84 ? -14.152 15.556 -10.819 1.00 13.63 120 TRP A N 1
ATOM 627 C CA . TRP A 1 84 ? -13.968 14.126 -11.056 1.00 13.51 120 TRP A CA 1
ATOM 628 C C . TRP A 1 84 ? -15.122 13.510 -11.824 1.00 13.01 120 TRP A C 1
ATOM 629 O O . TRP A 1 84 ? -16.302 13.836 -11.608 1.00 14.10 120 TRP A O 1
ATOM 640 N N . GLU A 1 85 ? -14.775 12.608 -12.729 1.00 12.26 121 GLU A N 1
ATOM 641 C CA . GLU A 1 85 ? -15.770 11.939 -13.554 1.00 11.03 121 GLU A CA 1
ATOM 642 C C . GLU A 1 85 ? -15.242 10.603 -14.048 1.00 9.95 121 GLU A C 1
ATOM 643 O O . GLU A 1 85 ? -14.027 10.385 -14.117 1.00 9.72 121 GLU A O 1
ATOM 649 N N . TRP A 1 86 ? -16.164 9.718 -14.394 1.00 10.42 122 TRP A N 1
ATOM 650 C CA . TRP A 1 86 ? -15.837 8.416 -14.966 1.00 9.70 122 TRP A CA 1
ATOM 651 C C . TRP A 1 86 ? -15.658 8.524 -16.473 1.00 11.72 122 TRP A C 1
ATOM 652 O O . TRP A 1 86 ? -16.462 9.169 -17.160 1.00 13.08 122 TRP A O 1
ATOM 663 N N . SER A 1 87 ? -14.637 7.859 -17.000 1.00 11.37 123 SER A N 1
ATOM 664 C CA . SER A 1 87 ? -14.404 7.858 -18.450 1.00 10.53 123 SER A CA 1
ATOM 665 C C . SER A 1 87 ? -15.560 7.228 -19.225 1.00 13.43 123 SER A C 1
ATOM 666 O O . SER A 1 87 ? -15.738 7.528 -20.405 1.00 12.95 123 SER A O 1
ATOM 669 N N . SER A 1 88 ? -16.338 6.375 -18.561 1.00 11.66 124 SER A N 1
ATOM 670 C CA . SER A 1 88 ? -17.522 5.767 -19.168 1.00 11.02 124 SER A CA 1
ATOM 671 C C . SER A 1 88 ? -18.689 6.751 -19.226 1.00 12.53 124 SER A C 1
ATOM 672 O O . SER A 1 88 ? -19.742 6.440 -19.793 1.00 15.98 124 SER A O 1
ATOM 675 N N . SER A 1 89 ? -18.510 7.919 -18.623 1.00 12.90 125 SER A N 1
ATOM 676 C CA . SER A 1 89 ? -19.564 8.944 -18.522 1.00 12.66 125 SER A CA 1
ATOM 677 C C . SER A 1 89 ? -20.767 8.555 -17.657 1.00 15.00 125 SER A C 1
ATOM 678 O O . SER A 1 89 ? -21.797 9.233 -17.707 1.00 17.22 125 SER A O 1
ATOM 681 N N . ASP A 1 90 ? -20.653 7.483 -16.868 1.00 14.34 126 ASP A N 1
ATOM 682 C CA . ASP A 1 90 ? -21.692 7.153 -15.884 1.00 15.51 126 ASP A CA 1
ATOM 683 C C . ASP A 1 90 ? -21.777 8.248 -14.835 1.00 15.94 126 ASP A C 1
ATOM 684 O O . ASP A 1 90 ? -20.775 8.845 -14.454 1.00 15.50 126 ASP A O 1
ATOM 689 N N . VAL A 1 91 ? -22.982 8.498 -14.341 1.00 15.35 127 VAL A N 1
ATOM 690 C CA . VAL A 1 91 ? -23.156 9.409 -13.228 1.00 17.80 127 VAL A CA 1
ATOM 691 C C . VAL A 1 91 ? -22.340 8.921 -12.042 1.00 14.20 127 VAL A C 1
ATOM 692 O O . VAL A 1 91 ? -22.328 7.729 -11.730 1.00 14.71 127 VAL A O 1
ATOM 696 N N . MET A 1 92 ? -21.645 9.841 -11.383 1.00 14.69 128 MET A N 1
ATOM 697 C CA . MET A 1 92 ? -20.940 9.485 -10.168 1.00 17.17 128 MET A CA 1
ATOM 698 C C . MET A 1 92 ? -21.965 9.447 -9.038 1.00 17.61 128 MET A C 1
ATOM 699 O O . MET A 1 92 ? -22.346 10.479 -8.494 1.00 21.47 128 MET A O 1
ATOM 704 N N . ASN A 1 93 ? -22.408 8.240 -8.714 1.00 16.11 129 ASN A N 1
ATOM 705 C CA . ASN A 1 93 ? -23.506 7.998 -7.801 1.00 18.80 129 ASN A CA 1
ATOM 706 C C . ASN A 1 93 ? -23.049 7.199 -6.578 1.00 17.87 129 ASN A C 1
ATOM 707 O O . ASN A 1 93 ? -23.855 6.779 -5.753 1.00 19.20 129 ASN A O 1
ATOM 712 N N . TYR A 1 94 ? -21.737 7.011 -6.466 1.00 13.19 130 TYR A N 1
ATOM 713 C CA . TYR A 1 94 ? -21.118 6.248 -5.389 1.00 12.81 130 TYR A CA 1
ATOM 714 C C . TYR A 1 94 ? -19.715 6.822 -5.185 1.00 11.84 130 TYR A C 1
ATOM 715 O O . TYR A 1 94 ? -19.053 7.196 -6.149 1.00 13.41 130 TYR A O 1
ATOM 724 N N . PHE A 1 95 ? -19.290 6.938 -3.930 1.00 12.72 131 PHE A N 1
ATOM 725 C CA . PHE A 1 95 ? -18.017 7.566 -3.595 1.00 12.98 131 PHE A CA 1
ATOM 726 C C . PHE A 1 95 ? -17.271 6.723 -2.576 1.00 13.84 131 PHE A C 1
ATOM 727 O O . PHE A 1 95 ? -17.823 6.379 -1.521 1.00 15.62 131 PHE A O 1
ATOM 735 N N . ALA A 1 96 ? -16.027 6.377 -2.876 1.00 13.35 132 ALA A N 1
ATOM 736 C CA . ALA A 1 96 ? -15.247 5.534 -1.978 1.00 16.54 132 ALA A CA 1
ATOM 737 C C . ALA A 1 96 ? -13.795 5.996 -1.862 1.00 13.19 132 ALA A C 1
ATOM 738 O O . ALA A 1 96 ? -12.878 5.194 -1.882 1.00 15.40 132 ALA A O 1
ATOM 740 N N . TRP A 1 97 ? -13.598 7.303 -1.725 1.00 14.47 133 TRP A N 1
ATOM 741 C CA . TRP A 1 97 ? -12.262 7.844 -1.520 1.00 16.48 133 TRP A CA 1
ATOM 742 C C . TRP A 1 97 ? -11.635 7.368 -0.212 1.00 17.27 133 TRP A C 1
ATOM 743 O O . TRP A 1 97 ? -12.303 7.322 0.821 1.00 17.31 133 TRP A O 1
ATOM 754 N N . GLU A 1 98 ? -10.357 7.019 -0.281 1.00 16.48 134 GLU A N 1
ATOM 755 C CA . GLU A 1 98 ? -9.523 6.771 0.888 1.00 19.04 134 GLU A CA 1
ATOM 756 C C . GLU A 1 98 ? -9.383 8.086 1.662 1.00 23.07 134 GLU A C 1
ATOM 757 O O . GLU A 1 98 ? -9.635 8.147 2.867 1.00 23.64 134 GLU A O 1
ATOM 763 N N . ARG A 1 99 ? -8.986 9.130 0.940 1.00 18.90 135 ARG A N 1
ATOM 764 C CA . ARG A 1 99 ? -8.985 10.507 1.413 1.00 23.43 135 ARG A CA 1
ATOM 765 C C . ARG A 1 99 ? -9.593 11.382 0.327 1.00 17.94 135 ARG A C 1
ATOM 766 O O . ARG A 1 99 ? -9.205 11.286 -0.841 1.00 19.35 135 ARG A O 1
ATOM 774 N N . ASN A 1 100 ? -10.554 12.221 0.694 1.00 19.70 136 ASN A N 1
ATOM 775 C CA . ASN A 1 100 ? -11.173 13.116 -0.279 1.00 22.42 136 ASN A CA 1
ATOM 776 C C . ASN A 1 100 ? -10.134 14.089 -0.858 1.00 22.21 136 ASN A C 1
ATOM 777 O O . ASN A 1 100 ? -9.428 14.766 -0.110 1.00 20.45 136 ASN A O 1
ATOM 782 N N . PRO A 1 101 ? -10.019 14.144 -2.199 1.00 15.77 137 PRO A N 1
ATOM 783 C CA . PRO A 1 101 ? -9.055 15.024 -2.865 1.00 19.28 137 PRO A CA 1
ATOM 784 C C . PRO A 1 101 ? -9.222 16.491 -2.475 1.00 18.86 137 PRO A C 1
ATOM 785 O O . PRO A 1 101 ? -8.241 17.232 -2.540 1.00 21.19 137 PRO A O 1
ATOM 789 N N . SER A 1 102 ? -10.423 16.892 -2.071 1.00 19.86 138 SER A N 1
ATOM 790 C CA . SER A 1 102 ? -10.666 18.271 -1.646 1.00 22.41 138 SER A CA 1
ATOM 791 C C . SER A 1 102 ? -9.885 18.636 -0.377 1.00 23.83 138 SER A C 1
ATOM 792 O O . SER A 1 102 ? -9.754 19.817 -0.040 1.00 24.61 138 SER A O 1
ATOM 795 N N . THR A 1 103 ? -9.368 17.624 0.316 1.00 18.95 139 THR A N 1
ATOM 796 C CA . THR A 1 103 ? -8.565 17.852 1.518 1.00 18.08 139 THR A CA 1
ATOM 797 C C . THR A 1 103 ? -7.069 17.772 1.259 1.00 18.77 139 THR A C 1
ATOM 798 O O . THR A 1 103 ? -6.275 17.863 2.190 1.00 15.49 139 THR A O 1
ATOM 802 N N . ILE A 1 104 ? -6.674 17.610 0.002 1.00 16.37 140 ILE A N 1
ATOM 803 C CA . ILE A 1 104 ? -5.273 17.457 -0.339 1.00 15.76 140 ILE A CA 1
ATOM 804 C C . ILE A 1 104 ? -4.843 18.629 -1.193 1.00 16.82 140 ILE A C 1
ATOM 805 O O . ILE A 1 104 ? -5.513 18.970 -2.167 1.00 21.34 140 ILE A O 1
ATOM 810 N N . SER A 1 105 ? -3.743 19.266 -0.819 1.00 17.41 141 SER A N 1
ATOM 811 C CA . SER A 1 105 ? -3.177 20.311 -1.646 1.00 20.58 141 SER A CA 1
ATOM 812 C C . SER A 1 105 ? -2.441 19.646 -2.810 1.00 19.91 141 SER A C 1
ATOM 813 O O . SER A 1 105 ? -1.566 18.809 -2.604 1.00 23.74 141 SER A O 1
ATOM 816 N N . SER A 1 106 ? -2.817 19.989 -4.033 1.00 27.94 142 SER A N 1
ATOM 817 C CA . SER A 1 106 ? -2.172 19.395 -5.203 1.00 22.76 142 SER A CA 1
ATOM 818 C C . SER A 1 106 ? -2.261 17.860 -5.258 1.00 17.71 142 SER A C 1
ATOM 819 O O . SER A 1 106 ? -1.245 17.169 -5.256 1.00 19.21 142 SER A O 1
ATOM 822 N N . PRO A 1 107 ? -3.482 17.328 -5.359 1.00 17.26 143 PRO A N 1
ATOM 823 C CA . PRO A 1 107 ? -3.638 15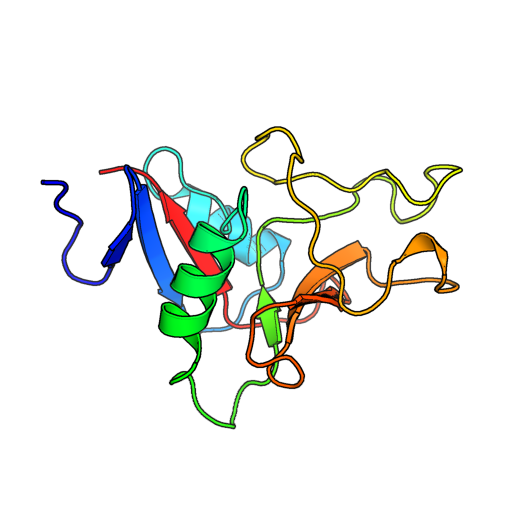.875 -5.460 1.00 17.74 143 PRO A CA 1
ATOM 824 C C . PRO A 1 107 ? -3.314 15.395 -6.863 1.00 18.62 143 PRO A C 1
ATOM 825 O O . PRO A 1 107 ? -3.193 16.214 -7.779 1.00 19.24 143 PRO A O 1
ATOM 829 N N . GLY A 1 108 ? -3.175 14.083 -7.026 1.00 14.62 144 GLY A N 1
ATOM 830 C CA . GLY A 1 108 ? -3.125 13.511 -8.363 1.00 16.56 144 GLY A CA 1
ATOM 831 C C . GLY A 1 108 ? -4.497 13.660 -8.994 1.00 16.08 144 GLY A C 1
ATOM 832 O O . GLY A 1 108 ? -5.491 13.829 -8.297 1.00 15.81 144 GLY A O 1
ATOM 833 N N . HIS A 1 109 ? -4.560 13.584 -10.316 1.00 12.81 145 HIS A N 1
ATOM 834 C CA . HIS A 1 109 ? -5.800 13.890 -11.021 1.00 13.94 145 HIS A CA 1
ATOM 835 C C . HIS A 1 109 ? -6.436 12.680 -11.695 1.00 11.99 145 HIS A C 1
ATOM 836 O O . HIS A 1 109 ? -7.362 12.814 -12.484 1.00 13.24 145 HIS A O 1
ATOM 843 N N . CYS A 1 110 ? -5.921 11.507 -11.346 1.00 11.30 146 CYS A N 1
ATOM 844 C CA . CYS A 1 110 ? -6.524 10.230 -11.707 1.00 10.75 146 CYS A CA 1
ATOM 845 C C . CYS A 1 110 ? -6.691 9.402 -10.437 1.00 12.65 146 CYS A C 1
ATOM 846 O O . CYS A 1 110 ? -6.065 9.700 -9.418 1.00 14.76 146 CYS A O 1
ATOM 849 N N . ALA A 1 111 ? -7.555 8.396 -10.459 1.00 10.84 147 ALA A N 1
ATOM 850 C CA . ALA A 1 111 ? -7.783 7.582 -9.263 1.00 11.51 147 ALA A CA 1
ATOM 851 C C . ALA A 1 111 ? -7.402 6.119 -9.465 1.00 12.19 147 ALA A C 1
ATOM 852 O O . ALA A 1 111 ? -7.596 5.553 -10.543 1.00 10.47 147 ALA A O 1
ATOM 854 N N . SER A 1 112 ? -6.839 5.524 -8.421 1.00 13.29 148 SER A N 1
ATOM 855 C CA . SER A 1 112 ? -6.464 4.117 -8.421 1.00 12.10 148 SER A CA 1
ATOM 856 C C . SER A 1 112 ? -7.035 3.409 -7.196 1.00 13.22 148 SER A C 1
ATOM 857 O O . SER A 1 112 ? -7.385 4.044 -6.205 1.00 12.82 148 SER A O 1
ATOM 860 N N . LEU A 1 113 ? -7.132 2.087 -7.270 1.00 12.56 149 LEU A N 1
ATOM 861 C CA . LEU A 1 113 ? -7.432 1.277 -6.096 1.00 13.77 149 LEU A CA 1
ATOM 862 C C . LEU A 1 113 ? -6.140 0.977 -5.362 1.00 13.31 149 LEU A C 1
ATOM 863 O O . LEU A 1 113 ? -5.125 0.683 -5.984 1.00 14.15 149 LEU A O 1
ATOM 868 N N . SER A 1 114 ? -6.195 1.053 -4.034 1.00 14.90 150 SER A N 1
ATOM 869 C CA . SER A 1 114 ? -4.993 0.926 -3.212 1.00 18.01 150 SER A CA 1
ATOM 870 C C . SER A 1 114 ? -4.964 -0.388 -2.448 1.00 17.97 150 SER A C 1
ATOM 871 O O . SER A 1 114 ? -5.961 -0.776 -1.834 1.00 18.27 150 SER A O 1
ATOM 874 N N . ARG A 1 115 ? -3.820 -1.066 -2.491 1.00 15.43 151 ARG A N 1
ATOM 875 C CA . ARG A 1 115 ? -3.649 -2.295 -1.724 1.00 17.95 151 ARG A CA 1
ATOM 876 C C . ARG A 1 115 ? -3.878 -2.033 -0.242 1.00 21.38 151 ARG A C 1
ATOM 877 O O . ARG A 1 115 ? -4.442 -2.876 0.456 1.00 22.49 151 ARG A O 1
ATOM 885 N N . SER A 1 116 ? -3.441 -0.869 0.237 1.00 22.15 152 SER A N 1
ATOM 886 C CA . SER A 1 116 ? -3.595 -0.508 1.648 1.00 27.02 152 SER A CA 1
ATOM 887 C C . SER A 1 116 ? -5.047 -0.561 2.122 1.00 24.62 152 SER A C 1
ATOM 888 O O . SER A 1 116 ? -5.311 -0.779 3.307 1.00 29.54 152 SER A O 1
ATOM 891 N N . THR A 1 117 ? -5.989 -0.356 1.206 1.00 20.65 153 THR A N 1
ATOM 892 C CA . THR A 1 117 ? -7.404 -0.430 1.548 1.00 20.83 153 THR A CA 1
ATOM 893 C C . THR A 1 117 ? -8.055 -1.702 0.996 1.00 17.65 153 THR A C 1
ATOM 894 O O . THR A 1 117 ? -9.276 -1.767 0.834 1.00 20.59 153 THR A O 1
ATOM 898 N N . ALA A 1 118 ? -7.230 -2.713 0.735 1.00 20.19 154 ALA A N 1
ATOM 899 C CA . ALA A 1 118 ? -7.694 -3.979 0.174 1.00 17.75 154 ALA A CA 1
ATOM 900 C C . ALA A 1 118 ? -8.392 -3.768 -1.164 1.00 18.93 154 ALA A C 1
ATOM 901 O O . ALA A 1 118 ? -9.305 -4.507 -1.531 1.00 19.65 154 ALA A O 1
ATOM 903 N N . PHE A 1 119 ? -7.938 -2.748 -1.881 1.00 17.16 155 PHE A N 1
ATOM 904 C CA . PHE A 1 119 ? -8.454 -2.407 -3.207 1.00 15.08 155 PHE A CA 1
ATOM 905 C C . PHE A 1 119 ? -9.937 -2.061 -3.198 1.00 17.07 155 PHE A C 1
ATOM 906 O O . PHE A 1 119 ? -10.616 -2.211 -4.209 1.00 14.84 155 PHE A O 1
ATOM 914 N N . LEU A 1 120 ? -10.424 -1.572 -2.064 1.00 16.19 156 LEU A N 1
ATOM 915 C CA . LEU A 1 120 ? -11.821 -1.183 -1.920 1.00 16.49 156 LEU A CA 1
ATOM 916 C C . LEU A 1 120 ? -12.017 0.324 -2.012 1.00 19.13 156 LEU A C 1
ATOM 917 O O . LEU A 1 120 ? -13.131 0.794 -2.259 1.00 20.93 156 LEU A O 1
ATOM 922 N N . ARG A 1 121 ? -10.943 1.081 -1.801 1.00 17.02 157 ARG A N 1
ATOM 923 C CA . ARG A 1 121 ? -11.048 2.534 -1.766 1.00 15.40 157 ARG A CA 1
ATOM 924 C C . ARG A 1 121 ? -10.111 3.171 -2.779 1.00 12.70 157 ARG A C 1
ATOM 925 O O . ARG A 1 121 ? -9.203 2.520 -3.292 1.00 15.50 157 ARG A O 1
ATOM 933 N N . TRP A 1 122 ? -10.365 4.445 -3.072 1.00 17.21 158 TRP A N 1
ATOM 934 C CA . TRP A 1 122 ? -9.712 5.141 -4.174 1.00 14.07 158 TRP A CA 1
ATOM 935 C C . TRP A 1 122 ? -8.662 6.108 -3.662 1.00 13.69 158 TRP A C 1
ATOM 936 O O . TRP A 1 122 ? -8.889 6.852 -2.703 1.00 17.16 158 TRP A O 1
ATOM 947 N N . LYS A 1 123 ? -7.532 6.123 -4.345 1.00 11.93 159 LYS A N 1
ATOM 948 C CA . LYS A 1 123 ? -6.456 7.026 -4.003 1.00 14.69 159 LYS A CA 1
ATOM 949 C C . LYS A 1 123 ? -6.152 7.909 -5.196 1.00 14.51 159 LYS A C 1
ATOM 950 O O . LYS A 1 123 ? -5.941 7.401 -6.294 1.00 12.23 159 LYS A O 1
ATOM 956 N N . ASP A 1 124 ? -6.127 9.223 -4.984 1.00 12.02 160 ASP A N 1
ATOM 957 C CA . ASP A 1 124 ? -5.674 10.153 -6.021 1.00 11.75 160 ASP A CA 1
ATOM 958 C C . ASP A 1 124 ? -4.239 9.800 -6.393 1.00 15.07 160 ASP A C 1
ATOM 959 O O . ASP A 1 124 ? -3.431 9.447 -5.526 1.00 15.39 160 ASP A O 1
ATOM 964 N N . TYR A 1 125 ? -3.907 9.898 -7.679 1.00 12.09 161 TYR A N 1
ATOM 965 C CA . TYR A 1 125 ? -2.643 9.359 -8.158 1.00 11.73 161 TYR A CA 1
ATOM 966 C C . TYR A 1 125 ? -2.205 10.069 -9.428 1.00 13.16 161 TYR A C 1
ATOM 967 O O . TYR A 1 125 ? -3.036 10.526 -10.215 1.00 13.14 161 TYR A O 1
ATOM 976 N N . ASN A 1 126 ? -0.894 10.172 -9.611 1.00 13.33 162 ASN A N 1
ATOM 977 C CA . ASN A 1 126 ? -0.322 10.814 -10.781 1.00 12.28 162 ASN A CA 1
ATOM 978 C C . ASN A 1 126 ? -0.719 10.064 -12.044 1.00 12.13 162 ASN A C 1
ATOM 979 O O . ASN A 1 126 ? -0.329 8.908 -12.239 1.00 11.36 162 ASN A O 1
ATOM 984 N N . CYS A 1 127 ? -1.508 10.723 -12.890 1.00 11.64 163 CYS A N 1
ATOM 985 C CA . CYS A 1 127 ? -1.999 10.124 -14.144 1.00 13.33 163 CYS A CA 1
A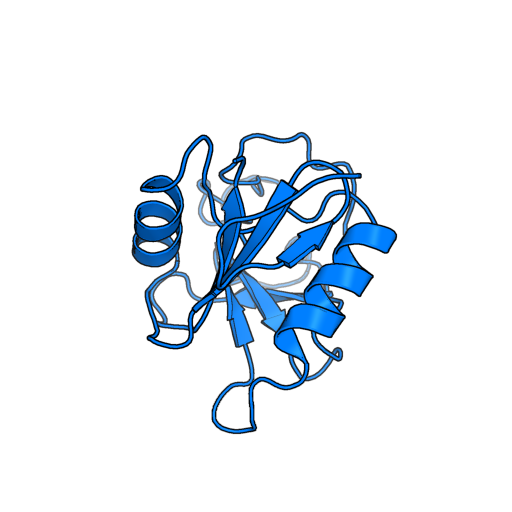TOM 986 C C . CYS A 1 127 ? -0.925 9.511 -15.046 1.00 11.48 163 CYS A C 1
ATOM 987 O O . CYS A 1 127 ? -1.210 8.622 -15.848 1.00 11.89 163 CYS A O 1
ATOM 990 N N . ASN A 1 128 ? 0.305 10.005 -14.932 1.00 11.76 164 ASN A N 1
ATOM 991 C CA . ASN A 1 128 ? 1.369 9.578 -15.828 1.00 14.12 164 ASN A CA 1
ATOM 992 C C . ASN A 1 128 ? 2.095 8.322 -15.367 1.00 12.54 164 ASN A C 1
ATOM 993 O O . ASN A 1 128 ? 2.899 7.776 -16.114 1.00 13.68 164 ASN A O 1
ATOM 998 N N . VAL A 1 129 ? 1.814 7.871 -14.148 1.00 11.68 165 VAL A N 1
ATOM 999 C CA . VAL A 1 129 ? 2.419 6.638 -13.637 1.00 12.81 165 VAL A CA 1
ATOM 1000 C C . VAL A 1 129 ? 1.793 5.442 -14.326 1.00 13.81 165 VAL A C 1
ATOM 1001 O O . VAL A 1 129 ? 0.573 5.382 -14.511 1.00 14.02 165 VAL A O 1
ATOM 1005 N N . ARG A 1 130 ? 2.620 4.489 -14.735 1.00 13.97 166 ARG A N 1
ATOM 1006 C CA . ARG A 1 130 ? 2.110 3.274 -15.353 1.00 15.22 166 ARG A CA 1
ATOM 1007 C C . ARG A 1 130 ? 1.733 2.255 -14.287 1.00 16.09 166 ARG A C 1
ATOM 1008 O O . ARG A 1 130 ? 2.549 1.877 -13.434 1.00 17.97 166 ARG A O 1
ATOM 1016 N N . LEU A 1 131 ? 0.476 1.832 -14.328 1.00 12.11 167 LEU A N 1
ATOM 1017 C CA . LEU A 1 131 ? -0.049 0.858 -13.386 1.00 13.20 167 LEU A CA 1
ATOM 1018 C C . LEU A 1 131 ? -0.813 -0.218 -14.131 1.00 14.53 167 LEU A C 1
ATOM 1019 O O . LEU A 1 131 ? -1.293 0.007 -15.253 1.00 13.41 167 LEU A O 1
ATOM 1024 N N . PRO A 1 132 ? -0.959 -1.386 -13.496 1.00 14.47 168 PRO A N 1
ATOM 1025 C CA . PRO A 1 132 ? -1.964 -2.341 -13.977 1.00 13.83 168 PRO A CA 1
ATOM 1026 C C . PRO A 1 132 ? -3.346 -1.688 -13.890 1.00 13.72 168 PRO A C 1
ATOM 1027 O O . PRO A 1 132 ? -3.503 -0.664 -13.222 1.00 12.95 168 PRO A O 1
ATOM 1031 N N . TYR A 1 133 ? -4.338 -2.287 -14.534 1.00 12.79 169 TYR A N 1
ATOM 1032 C CA . TYR A 1 133 ? -5.628 -1.620 -14.674 1.00 11.41 169 TYR A CA 1
ATOM 1033 C C . TYR A 1 133 ? -6.751 -2.610 -14.932 1.00 12.71 169 TYR A C 1
ATOM 1034 O O . TYR A 1 133 ? -6.521 -3.733 -15.393 1.00 12.81 169 TYR A O 1
ATOM 1043 N N . VAL A 1 134 ? -7.975 -2.178 -14.642 1.00 11.33 170 VAL A N 1
ATOM 1044 C CA . VAL A 1 134 ? -9.153 -3.012 -14.873 1.00 11.63 170 VAL A CA 1
ATOM 1045 C C . VAL A 1 134 ? -10.058 -2.358 -15.905 1.00 10.45 170 VAL A C 1
ATOM 1046 O O . VAL A 1 134 ? -10.393 -1.175 -15.781 1.00 12.01 170 VAL A O 1
ATOM 1050 N N . CYS A 1 135 ? -10.445 -3.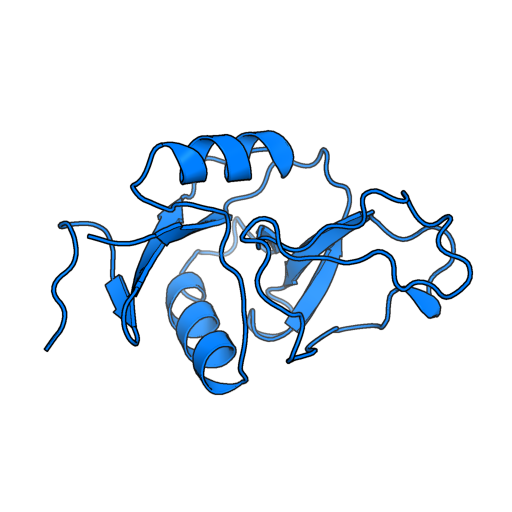130 -16.919 1.00 11.85 171 CYS A N 1
ATOM 1051 C CA . CYS A 1 135 ? -11.422 -2.682 -17.921 1.00 11.53 171 CYS A CA 1
ATOM 1052 C C . CYS A 1 135 ? -12.795 -3.260 -17.636 1.00 12.92 171 CYS A C 1
ATOM 1053 O O . CYS A 1 135 ? -12.928 -4.374 -17.132 1.00 13.17 171 CYS A O 1
ATOM 1056 N N . LYS A 1 136 ? -13.814 -2.487 -17.994 1.00 10.67 172 LYS A N 1
ATOM 1057 C CA . LYS A 1 136 ? -15.214 -2.870 -17.871 1.00 11.29 172 LYS A CA 1
ATOM 1058 C C . LYS A 1 136 ? -15.834 -2.656 -19.246 1.00 11.30 172 LYS A C 1
ATOM 1059 O O . LYS A 1 136 ? -15.663 -1.600 -19.856 1.00 12.03 172 LYS A O 1
ATOM 1065 N N . PHE A 1 137 ? -16.507 -3.676 -19.759 1.00 12.45 173 PHE A N 1
ATOM 1066 C CA . PHE A 1 137 ? -16.975 -3.643 -21.146 1.00 14.46 173 PHE A CA 1
ATOM 1067 C C . PHE A 1 137 ? -18.188 -4.533 -21.325 1.00 10.99 173 PHE A C 1
ATOM 1068 O O . PHE A 1 137 ? -18.634 -5.195 -20.387 1.00 12.14 173 PHE A O 1
ATOM 1076 N N . THR A 1 138 ? -18.730 -4.539 -22.536 1.00 13.89 174 THR A N 1
ATOM 1077 C CA . THR A 1 138 ? -19.875 -5.401 -22.809 1.00 15.09 174 THR A CA 1
ATOM 1078 C C . THR A 1 138 ? -19.526 -6.485 -23.825 1.00 12.98 174 THR A C 1
ATOM 1079 O O . THR A 1 138 ? -18.602 -6.331 -24.631 1.00 16.69 174 THR A O 1
ATOM 1083 N N . ASP A 1 139 ? -20.280 -7.576 -23.781 1.00 14.89 175 ASP A N 1
ATOM 1084 C CA . ASP A 1 139 ? -20.068 -8.655 -24.739 1.00 12.09 175 ASP A CA 1
ATOM 1085 C C . ASP A 1 139 ? -21.389 -9.151 -25.312 1.00 18.01 175 ASP A C 1
ATOM 1086 O O . ASP A 1 139 ? -22.302 -8.361 -25.524 1.00 21.17 175 ASP A O 1
#

Radius of gyration: 14.01 Å; Cα contacts (8 Å, |Δi|>4): 291; chains: 1; bounding box: 32×42×30 Å

Secondary structure (DSSP, 8-state):
-----TTSEEETTEEEEEEEEEE-HHHHHHHHTTSTT-EEPP--SHHHHHHHHHHHTTS-TT-SEEEEEEE-TTTT-STTS---EETT--------BSS-GGGSSS--SEEEEEGGGTT-SEEEE-TTS-EEEEEEE--

Solvent-accessible surface area: 7339 Å² total; per-residue (Å²): 233,80,160,17,23,206,78,14,126,43,71,54,85,59,2,3,9,51,86,84,82,66,71,19,18,76,73,0,9,102,14,1,96,170,99,71,98,4,20,1,0,0,2,50,45,33,65,10,6,60,40,1,4,72,33,0,108,107,18,33,139,99,54,46,61,0,0,0,0,0,38,6,73,45,130,38,106,45,120,94,25,128,10,25,82,4,30,41,102,58,116,41,115,59,125,1,18,55,141,81,9,75,108,47,110,105,22,16,44,1,0,0,4,0,76,90,26,46,3,78,100,1,45,12,51,84,36,120,58,169,15,5,7,0,4,15,5,44,97

GO terms:
  GO:0005179 hormone activity (F, IDA)
  GO:0005576 extracellular region (C, IDA)
  GO:0045617 negative regulation of keratinocyte differentiation (P, IDA)
  GO:0009611 response to wounding (P, IDA)
  GO:0010838 positive regulation of keratinocyte proliferation (P, IDA)
  GO:0106015 negative regulation of inflammatory response to wounding (P, IDA)
  GO:0005576 extracellular region (C, EXP)
  GO:0005576 extracellular region (C, TAS)
  GO:0005737 cytoplasm (C, TAS)
  GO:0030246 carbohydrate binding (F, TAS)
  GO:0007157 heterophilic cell-cell adhesion (P, TAS)
  GO:0042802 identical protein binding (F, IPI)
  GO:0005515 protein binding (F, IPI)

Foldseek 3Di:
DDDDPPQWDDDDQKTKHWFFFWAFQVVQQVVQVVFALKGFADQQDLVSLVVVLVRCLVVDPVAFKAFGQKFAPVQQPPVQLPSIAGPSRDPNNDAFAPDRCSPDDRFAGGWIQGVVVSSSGIGGDHRGDIGITMMMHHD

Sequence (139 aa):
MIRCPKGSKAYGSHCYALFLSPKSWTDADLACQKRPSGNLVSVLSGAEGSFVSSLVKSIIGGNSYSYVWIGLHDPTQGTEPNGEGWEWSSSDVMNYFAWERNPSTISSPGHCASLSRSTAFLRWKDYNCNVRLPYVCKFTD

InterPro domains:
  IPR001304 C-type lectin-like [PF00059] (58-173)
  IPR001304 C-type lectin-like [PS50041] (47-172)
  IPR001304 C-type lectin-like [SM00034] (40-172)
  IPR016186 C-type lectin-like/link domain superfamily [G3DSA:3.10.100.10] (37-175)
  IPR016187 C-type lectin fold [SSF56436] (37-173)
  IPR018378 C-type lectin, conserved site [PS00615] (146-171)
  IPR050111 C-type lectin and snaclec domain-containing protein [PTHR22803] (35-174)

Nearest PDB structures (foldseek):
  1uv0-assembly1_A  TM=1.006E+00  e=3.410E-30  Homo sapiens
  2go0-assembly1_A  TM=9.460E-01  e=9.292E-28  Homo sapiens
  1qdd-assembly1_A  TM=9.382E-01  e=7.901E-19  Homo sapiens
  1lit-assembly1_A  TM=9.402E-01  e=2.012E-18  Homo sapiens
  1v4l-assembly1_B  TM=7.452E-01  e=3.224E-10  Protobothrops mucrosquamatus